Protein AF-A0A2J8UH70-F1 (afdb_monomer)

Secondary structure (DSSP, 8-state):
-----HHHHHHHHHHH-TTHHHHHHHHHHHHHHHHHHHHHHHHH-TT----SSS-SSGGGGS-TT---SPPTT-TT--S--S-----------

Solvent-accessible surface area (backbone atoms only — not comparable to full-atom values): 6284 Å² total; per-residue (Å²): 130,88,78,74,51,73,66,62,52,51,55,52,50,48,72,74,39,68,82,52,53,65,59,52,51,53,50,52,49,53,53,47,51,52,50,51,50,52,51,48,45,56,74,70,34,70,90,44,70,87,50,76,82,89,44,85,53,52,65,79,76,58,54,97,82,65,75,83,67,84,60,95,78,53,82,84,73,75,78,73,93,86,78,86,78,84,84,73,83,81,78,82,129

Nearest PDB structures (foldseek):
  8ugl-assembly1_4N  TM=6.925E-01  e=8.442E-05  Sus scrofa
  8ugn-assembly1_8N  TM=6.316E-01  e=5.935E-05  Sus scrofa

Structure (mmCIF, N/CA/C/O backbone):
data_AF-A0A2J8UH70-F1
#
_entry.id   AF-A0A2J8UH70-F1
#
loop_
_atom_site.group_PDB
_atom_site.id
_atom_site.type_symbol
_atom_site.label_atom_id
_atom_site.label_alt_id
_atom_site.label_comp_id
_atom_site.label_asym_id
_atom_site.label_entity_id
_atom_site.label_seq_id
_atom_site.pdbx_PDB_ins_code
_atom_site.Cartn_x
_atom_site.Cartn_y
_atom_site.Cartn_z
_atom_site.occupancy
_atom_site.B_iso_or_equiv
_atom_site.auth_seq_id
_atom_site.auth_comp_id
_atom_site.auth_asym_id
_atom_site.auth_atom_id
_atom_site.pdbx_PDB_model_num
ATOM 1 N N . MET A 1 1 ? 7.172 -11.532 34.795 1.00 46.16 1 MET A N 1
ATOM 2 C CA . MET A 1 1 ? 6.070 -10.752 34.185 1.00 46.16 1 MET A CA 1
ATOM 3 C C . MET A 1 1 ? 6.185 -10.878 32.672 1.00 46.16 1 MET A C 1
ATOM 5 O O . MET A 1 1 ? 7.137 -10.353 32.114 1.00 46.16 1 MET A O 1
ATOM 9 N N . ALA A 1 2 ? 5.310 -11.644 32.015 1.00 55.16 2 ALA A N 1
ATOM 10 C CA . ALA A 1 2 ? 5.390 -11.854 30.568 1.00 55.16 2 ALA A CA 1
ATOM 11 C C . ALA A 1 2 ? 5.087 -10.537 29.830 1.00 55.16 2 ALA A C 1
ATOM 13 O O . ALA A 1 2 ? 3.957 -10.044 29.854 1.00 55.16 2 ALA A O 1
ATOM 14 N N . GLY A 1 3 ? 6.116 -9.939 29.226 1.00 60.03 3 GLY A N 1
ATOM 15 C CA . GLY A 1 3 ? 5.989 -8.743 28.401 1.00 60.03 3 GLY A CA 1
ATOM 16 C C . GLY A 1 3 ? 5.125 -9.057 27.187 1.00 60.03 3 GLY A C 1
ATOM 17 O O . GLY A 1 3 ? 5.479 -9.887 26.356 1.00 60.03 3 GLY A O 1
ATOM 18 N N . ALA A 1 4 ? 3.953 -8.440 27.101 1.00 68.44 4 ALA A N 1
ATOM 19 C CA . ALA A 1 4 ? 3.073 -8.639 25.963 1.00 68.44 4 ALA A CA 1
ATOM 20 C C . ALA A 1 4 ? 3.703 -8.051 24.696 1.00 68.44 4 ALA A C 1
ATOM 22 O O . ALA A 1 4 ? 4.132 -6.897 24.698 1.00 68.44 4 ALA A O 1
ATOM 23 N N . SER A 1 5 ? 3.710 -8.834 23.618 1.00 84.06 5 SER A N 1
ATOM 24 C CA . SER A 1 5 ? 4.236 -8.427 22.316 1.00 84.06 5 SER A CA 1
ATOM 25 C C . SER A 1 5 ? 3.580 -7.135 21.814 1.00 84.06 5 SER A C 1
ATOM 27 O O . SER A 1 5 ? 2.403 -6.868 22.080 1.00 84.06 5 SER A O 1
ATOM 29 N N . LEU A 1 6 ? 4.338 -6.332 21.062 1.00 82.31 6 LEU A N 1
ATOM 30 C CA . LEU A 1 6 ? 3.888 -5.056 20.490 1.00 82.31 6 LEU A CA 1
ATOM 31 C C . LEU A 1 6 ? 2.543 -5.198 19.747 1.00 82.31 6 LEU A C 1
ATOM 33 O O . LEU A 1 6 ? 1.638 -4.384 19.929 1.00 82.31 6 LEU A O 1
ATOM 37 N N . GLY A 1 7 ? 2.363 -6.299 19.010 1.00 83.75 7 GLY A N 1
ATOM 38 C CA . GLY A 1 7 ? 1.104 -6.620 18.330 1.00 83.75 7 GLY A CA 1
ATOM 39 C C . GLY A 1 7 ? -0.078 -6.840 19.284 1.00 83.75 7 GLY A C 1
ATOM 40 O O . GLY A 1 7 ? -1.178 -6.350 19.036 1.00 83.75 7 GLY A O 1
ATOM 41 N N . ALA A 1 8 ? 0.140 -7.495 20.429 1.00 84.62 8 ALA A N 1
ATOM 42 C CA . ALA A 1 8 ? -0.903 -7.704 21.435 1.00 84.62 8 ALA A CA 1
ATOM 43 C C . ALA A 1 8 ? -1.312 -6.402 22.150 1.00 84.62 8 ALA A C 1
ATOM 45 O O . ALA A 1 8 ? -2.443 -6.284 22.631 1.00 84.62 8 ALA A O 1
ATOM 46 N N . ARG A 1 9 ? -0.405 -5.420 22.242 1.00 87.00 9 ARG A N 1
ATOM 47 C CA . ARG A 1 9 ? -0.704 -4.074 22.760 1.00 87.00 9 ARG A CA 1
ATOM 48 C C . ARG A 1 9 ? -1.539 -3.275 21.759 1.00 87.00 9 ARG A C 1
ATOM 50 O O . ARG A 1 9 ? -2.588 -2.755 22.132 1.00 87.00 9 ARG A O 1
ATOM 57 N N . PHE A 1 10 ? -1.132 -3.274 20.492 1.00 86.31 10 PHE A N 1
ATOM 58 C CA . PHE A 1 10 ? -1.829 -2.577 19.411 1.00 86.31 10 PHE A CA 1
ATOM 59 C C . PHE A 1 10 ? -3.257 -3.101 19.197 1.00 86.31 10 PHE A C 1
ATOM 61 O O . PHE A 1 10 ? -4.214 -2.329 19.180 1.00 86.31 10 PHE A O 1
ATOM 68 N N . TYR A 1 11 ? -3.432 -4.425 19.158 1.00 86.12 11 TYR A N 1
ATOM 69 C CA . TYR 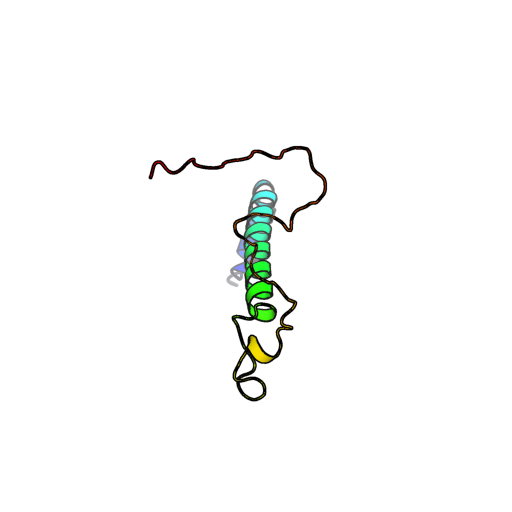A 1 11 ? -4.752 -5.050 19.044 1.00 86.12 11 TYR A CA 1
ATOM 70 C C . TYR A 1 11 ? -5.690 -4.668 20.199 1.00 86.12 11 TYR A C 1
ATOM 72 O O . TYR A 1 11 ? -6.871 -4.378 19.998 1.00 86.12 11 TYR A O 1
ATOM 80 N N . ARG A 1 12 ? -5.157 -4.621 21.427 1.00 87.25 12 ARG A N 1
ATOM 81 C CA . ARG A 1 12 ? -5.912 -4.199 22.612 1.00 87.25 12 ARG A CA 1
ATOM 82 C C . ARG A 1 12 ? -6.335 -2.729 22.519 1.00 87.25 12 ARG A C 1
ATOM 84 O O . ARG A 1 12 ? -7.432 -2.399 22.958 1.00 87.25 12 ARG A O 1
ATOM 91 N N . GLN A 1 13 ? -5.500 -1.875 21.933 1.00 87.25 13 GLN A N 1
ATOM 92 C CA . GLN A 1 13 ? -5.770 -0.449 21.743 1.00 87.25 13 GLN A CA 1
ATOM 93 C C . GLN A 1 13 ? -6.861 -0.200 20.693 1.00 87.25 13 GLN A C 1
ATOM 95 O O . GLN A 1 13 ? -7.770 0.588 20.947 1.00 87.25 13 GLN A O 1
ATOM 100 N N . ILE A 1 14 ? -6.843 -0.936 19.575 1.00 89.12 14 ILE A N 1
ATOM 101 C CA . ILE A 1 14 ? -7.900 -0.867 18.552 1.00 89.12 14 ILE A CA 1
ATOM 102 C C . ILE A 1 14 ? -9.252 -1.298 19.134 1.00 89.12 14 ILE A C 1
ATOM 104 O O . ILE A 1 14 ? -10.258 -0.630 18.915 1.00 89.12 14 ILE A O 1
ATOM 108 N N . LYS A 1 15 ? -9.286 -2.370 19.940 1.00 85.12 15 LYS A N 1
ATOM 109 C CA . LYS A 1 15 ? -10.521 -2.799 20.622 1.00 85.12 15 LYS A CA 1
ATOM 110 C C . LYS A 1 15 ? -11.031 -1.793 21.653 1.00 85.12 15 LYS A C 1
ATOM 112 O O . LYS A 1 15 ? -12.234 -1.706 21.865 1.00 85.12 15 LYS A O 1
ATOM 117 N N . ARG A 1 16 ? -10.128 -1.067 22.317 1.00 89.38 16 ARG A N 1
ATOM 118 C CA . ARG A 1 16 ? -10.475 -0.050 23.322 1.00 89.38 16 ARG A CA 1
ATOM 119 C C . ARG A 1 16 ? -11.101 1.196 22.679 1.00 89.38 16 ARG A C 1
ATOM 121 O O . ARG A 1 16 ? -11.918 1.847 23.321 1.00 89.38 16 ARG A O 1
ATOM 128 N N . HIS A 1 17 ? -10.734 1.512 21.435 1.00 87.88 17 HIS A N 1
ATOM 129 C CA . HIS A 1 17 ? -11.146 2.730 20.734 1.00 87.88 17 HIS A CA 1
ATOM 130 C C . HIS A 1 17 ? -11.669 2.415 19.319 1.00 87.88 17 HIS A C 1
ATOM 132 O O . HIS A 1 17 ? -10.921 2.523 18.342 1.00 87.88 17 HIS A O 1
ATOM 138 N N . PRO A 1 18 ? -12.962 2.071 19.171 1.00 84.31 18 PRO A N 1
ATOM 139 C CA . PR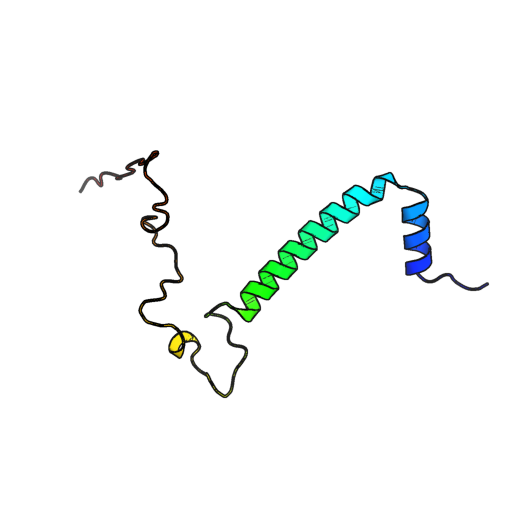O A 1 18 ? -13.524 1.652 17.885 1.00 84.31 18 PRO A CA 1
ATOM 140 C C . PRO A 1 18 ? -13.532 2.762 16.820 1.00 84.31 18 PRO A C 1
ATOM 142 O O . PRO A 1 18 ? -13.502 2.465 15.630 1.00 84.31 18 PRO A O 1
ATOM 145 N N . GLY A 1 19 ? -13.497 4.040 17.217 1.00 86.88 19 GLY A N 1
ATOM 146 C CA . GLY A 1 19 ? -13.447 5.177 16.286 1.00 86.88 19 GLY A CA 1
ATOM 147 C C . GLY A 1 19 ? -12.152 5.290 15.468 1.00 86.88 19 GLY A C 1
ATOM 148 O O . GLY A 1 19 ? -12.120 6.009 14.476 1.00 86.88 19 GLY A O 1
ATOM 149 N N . ILE A 1 20 ? -11.093 4.563 15.839 1.00 87.62 20 ILE A N 1
ATOM 150 C CA . ILE A 1 20 ? -9.797 4.586 15.136 1.00 87.62 20 ILE A CA 1
ATOM 151 C C . ILE A 1 20 ? -9.796 3.634 13.922 1.00 87.62 20 ILE A C 1
ATOM 153 O O . ILE A 1 20 ? -9.050 3.834 12.963 1.00 87.62 20 ILE A O 1
ATOM 157 N N . ILE A 1 21 ? -10.669 2.624 13.929 1.00 87.56 21 ILE A N 1
ATOM 158 C CA . ILE A 1 21 ? -10.810 1.614 12.871 1.00 87.56 21 ILE A CA 1
ATOM 159 C C . ILE A 1 21 ? -11.044 2.238 11.481 1.00 87.56 21 ILE A C 1
ATOM 161 O O . ILE A 1 21 ? -10.300 1.886 10.564 1.00 87.56 21 ILE A O 1
ATOM 165 N N . PRO A 1 22 ? -12.004 3.170 11.285 1.00 90.94 22 PRO A N 1
ATOM 166 C CA . PRO A 1 22 ? -12.236 3.766 9.968 1.00 90.94 22 PRO A CA 1
ATOM 167 C C . PRO A 1 22 ? -11.036 4.568 9.451 1.00 90.94 22 PRO A C 1
ATOM 169 O O . PRO A 1 22 ? -10.730 4.500 8.262 1.00 90.94 22 PRO A O 1
ATOM 172 N N . MET A 1 23 ? -10.307 5.276 10.322 1.00 90.06 23 MET A N 1
ATOM 173 C CA . MET A 1 23 ? -9.119 6.023 9.895 1.00 90.06 23 MET A CA 1
ATOM 174 C C . MET A 1 23 ? -7.973 5.099 9.478 1.00 90.06 23 MET A C 1
ATOM 176 O O . MET A 1 23 ? -7.381 5.310 8.421 1.00 90.06 23 MET A O 1
ATOM 180 N N . ILE A 1 24 ? -7.685 4.048 10.255 1.00 91.44 24 ILE A N 1
ATOM 181 C CA . ILE A 1 24 ? -6.665 3.057 9.876 1.00 91.44 24 ILE A CA 1
ATOM 182 C C . ILE A 1 24 ? -7.058 2.372 8.565 1.00 91.44 24 ILE A C 1
ATOM 184 O O . ILE A 1 24 ? -6.209 2.204 7.695 1.00 91.44 24 ILE A O 1
ATOM 188 N N . GLY A 1 25 ? -8.340 2.039 8.387 1.00 92.75 25 GLY A N 1
ATOM 189 C CA . GLY A 1 25 ? -8.849 1.452 7.149 1.00 92.75 25 GLY A CA 1
ATOM 190 C C . GLY A 1 25 ? -8.548 2.312 5.920 1.00 92.75 25 GLY A C 1
ATOM 191 O O . GLY A 1 25 ? -8.004 1.803 4.943 1.00 92.75 25 GLY A O 1
ATOM 192 N N . LEU A 1 26 ? -8.823 3.618 5.984 1.00 94.25 26 LEU A N 1
ATOM 193 C CA . LEU A 1 26 ? -8.543 4.551 4.886 1.00 94.25 26 LEU A CA 1
ATOM 194 C C . LEU A 1 26 ? -7.044 4.704 4.601 1.00 94.25 26 LEU A C 1
ATOM 196 O O . LEU A 1 26 ? -6.642 4.728 3.439 1.00 94.25 26 LEU A O 1
ATOM 200 N N . ILE A 1 27 ? -6.208 4.759 5.639 1.00 95.06 27 ILE A N 1
ATOM 201 C CA . ILE A 1 27 ? -4.750 4.864 5.482 1.00 95.06 27 ILE A CA 1
ATOM 202 C C . ILE A 1 27 ? -4.184 3.583 4.865 1.00 95.06 27 ILE A C 1
ATOM 204 O O . ILE A 1 27 ? -3.408 3.649 3.914 1.00 95.06 27 ILE A O 1
ATOM 208 N N . CYS A 1 28 ? -4.600 2.414 5.356 1.00 94.69 28 CYS A N 1
ATOM 209 C CA . CYS A 1 28 ? -4.197 1.129 4.792 1.00 94.69 28 CYS A CA 1
ATOM 210 C C . CYS A 1 28 ? -4.666 0.979 3.342 1.00 94.69 28 CYS A C 1
ATOM 212 O O . CYS A 1 28 ? -3.911 0.473 2.516 1.00 94.69 28 CYS A O 1
ATOM 214 N N . LEU A 1 29 ? -5.873 1.447 3.016 1.00 94.94 29 LEU A N 1
ATOM 215 C CA . LEU A 1 29 ? -6.387 1.444 1.650 1.00 94.94 29 LEU A CA 1
ATOM 216 C C . LEU A 1 29 ? -5.569 2.374 0.745 1.00 94.94 29 LEU A C 1
ATOM 218 O O . LEU A 1 29 ? -5.196 1.962 -0.350 1.00 94.94 29 LEU A O 1
ATOM 222 N N . GLY A 1 30 ? -5.240 3.586 1.201 1.00 95.44 30 GLY A N 1
ATOM 223 C CA . GLY A 1 30 ? -4.416 4.542 0.453 1.00 95.44 30 GLY A CA 1
ATOM 224 C C . GLY A 1 30 ? -2.971 4.073 0.253 1.00 95.44 30 GLY A C 1
ATOM 225 O O . GLY A 1 30 ? -2.441 4.124 -0.854 1.00 95.44 30 GLY A O 1
ATOM 226 N N . MET A 1 31 ? -2.333 3.551 1.301 1.00 96.00 31 MET A N 1
ATOM 227 C CA . MET A 1 31 ? -0.988 2.975 1.196 1.00 96.00 31 MET A CA 1
ATOM 228 C C . MET A 1 31 ? -0.984 1.704 0.342 1.00 96.00 31 MET A C 1
ATOM 230 O O . MET A 1 31 ? -0.080 1.505 -0.466 1.00 96.00 31 MET A O 1
ATOM 234 N N . GLY A 1 32 ? -2.005 0.858 0.493 1.00 96.00 32 GLY A N 1
ATOM 235 C CA . GLY A 1 32 ? -2.173 -0.358 -0.292 1.00 96.00 32 GLY A CA 1
ATOM 236 C C . GLY A 1 32 ? -2.376 -0.058 -1.774 1.00 96.00 32 GLY A C 1
ATOM 237 O O . GLY A 1 32 ? -1.719 -0.669 -2.610 1.00 96.00 32 GLY A O 1
ATOM 238 N N . SER A 1 33 ? -3.219 0.919 -2.116 1.00 93.38 33 SER A N 1
ATOM 239 C CA . SER A 1 33 ? -3.453 1.312 -3.509 1.00 93.38 33 SER A CA 1
ATOM 240 C C . SER A 1 33 ? -2.206 1.927 -4.151 1.00 93.38 33 SER A C 1
ATOM 242 O O . SER A 1 33 ? -1.871 1.567 -5.280 1.00 93.38 33 SER A O 1
ATOM 244 N N . ALA A 1 34 ? -1.461 2.762 -3.420 1.00 92.94 34 ALA A N 1
ATOM 245 C CA . ALA A 1 34 ? -0.184 3.300 -3.882 1.00 92.94 34 ALA A CA 1
ATOM 246 C C . ALA A 1 34 ? 0.853 2.189 -4.128 1.00 92.94 34 ALA A C 1
ATOM 248 O O . ALA A 1 34 ? 1.489 2.151 -5.183 1.00 92.94 34 ALA A O 1
ATOM 249 N N . ALA A 1 35 ? 0.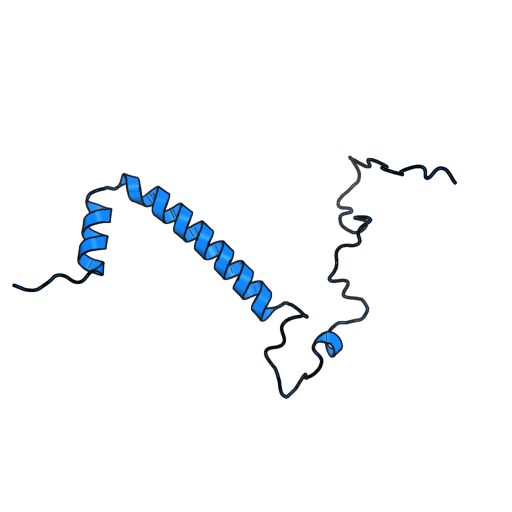984 1.239 -3.197 1.00 94.38 35 ALA A N 1
ATOM 250 C CA . ALA A 1 35 ? 1.891 0.103 -3.345 1.00 94.38 35 ALA A CA 1
ATOM 251 C C . ALA A 1 35 ? 1.498 -0.804 -4.523 1.00 94.38 35 ALA A C 1
ATOM 253 O O . ALA A 1 35 ? 2.361 -1.214 -5.297 1.00 94.38 35 ALA A O 1
ATOM 254 N N . LEU A 1 36 ? 0.202 -1.074 -4.706 1.00 93.38 36 LEU A N 1
ATOM 255 C CA . LEU A 1 36 ? -0.308 -1.842 -5.846 1.00 93.38 36 LEU A CA 1
ATOM 256 C C . LEU A 1 36 ? -0.044 -1.134 -7.179 1.00 93.38 36 LEU A C 1
ATOM 258 O O . LEU A 1 36 ? 0.293 -1.792 -8.164 1.00 93.38 36 LEU A O 1
ATOM 262 N N . TYR A 1 37 ? -0.165 0.194 -7.221 1.00 88.88 37 TYR A N 1
ATOM 263 C CA . TYR A 1 37 ? 0.151 0.972 -8.415 1.00 88.88 37 TYR A CA 1
ATOM 264 C C . TYR A 1 37 ? 1.641 0.895 -8.762 1.00 88.88 37 TYR A C 1
ATOM 266 O O . TYR A 1 37 ? 1.988 0.613 -9.909 1.00 88.88 37 TYR A O 1
ATOM 274 N N . LEU A 1 38 ? 2.521 1.053 -7.770 1.00 88.50 38 LEU A N 1
ATOM 275 C CA . LEU A 1 38 ? 3.963 0.886 -7.959 1.00 88.50 38 LEU A CA 1
ATOM 276 C C . LEU A 1 38 ? 4.324 -0.540 -8.382 1.00 88.50 38 LEU A C 1
ATOM 278 O O . LEU A 1 38 ? 5.153 -0.714 -9.268 1.00 88.50 38 LEU A O 1
ATOM 282 N N . LEU A 1 39 ? 3.672 -1.559 -7.817 1.00 89.75 39 LEU A N 1
ATOM 283 C CA . LEU A 1 39 ? 3.863 -2.954 -8.216 1.00 89.75 39 LEU A CA 1
ATOM 284 C C . LEU A 1 39 ? 3.429 -3.191 -9.670 1.00 89.75 39 LEU A C 1
ATOM 286 O O . LEU A 1 39 ? 4.147 -3.835 -10.433 1.00 89.75 39 LEU A O 1
ATOM 290 N N . ARG A 1 40 ? 2.279 -2.641 -10.084 1.00 87.19 40 ARG A N 1
ATOM 291 C CA . ARG A 1 40 ? 1.838 -2.682 -11.486 1.00 87.19 40 ARG A CA 1
ATOM 292 C C . ARG A 1 40 ? 2.873 -2.018 -12.390 1.00 87.19 40 ARG A C 1
ATOM 294 O O . ARG A 1 40 ? 3.204 -2.588 -13.428 1.00 87.19 40 ARG A O 1
ATOM 301 N N . LEU A 1 41 ? 3.347 -0.831 -12.013 1.00 84.88 41 LEU A N 1
ATOM 302 C CA . LEU A 1 41 ? 4.336 -0.081 -12.780 1.00 84.88 41 LEU A CA 1
ATOM 303 C C . LEU A 1 41 ? 5.635 -0.886 -12.894 1.00 84.88 41 LEU A C 1
ATOM 305 O O . LEU A 1 41 ? 6.125 -1.094 -13.995 1.00 84.88 41 LEU A O 1
ATOM 309 N N . ALA A 1 42 ? 6.132 -1.430 -11.789 1.00 83.50 42 ALA A N 1
ATOM 310 C CA . ALA A 1 42 ? 7.326 -2.258 -11.776 1.00 83.50 42 ALA A CA 1
ATOM 311 C C . ALA A 1 42 ? 7.208 -3.465 -12.718 1.00 83.50 42 ALA A C 1
ATOM 313 O O . ALA A 1 42 ? 8.151 -3.758 -13.440 1.00 83.50 42 ALA A O 1
ATOM 314 N N . LEU A 1 43 ? 6.070 -4.162 -12.736 1.00 79.38 43 LEU A N 1
ATOM 315 C CA . LEU A 1 43 ? 5.929 -5.415 -13.486 1.00 79.38 43 LEU A CA 1
ATOM 316 C C . LEU A 1 43 ? 5.545 -5.243 -14.960 1.00 79.38 43 LEU A C 1
ATOM 318 O O . LEU A 1 43 ? 5.821 -6.133 -15.759 1.00 79.38 43 LEU A O 1
ATOM 322 N N . ARG A 1 44 ? 4.836 -4.165 -15.314 1.00 72.12 44 ARG A N 1
ATOM 323 C CA . ARG A 1 44 ? 4.229 -3.997 -16.649 1.00 72.12 44 ARG A CA 1
ATOM 324 C C . ARG A 1 44 ? 4.713 -2.768 -17.409 1.00 72.12 44 ARG A C 1
ATOM 326 O O . ARG A 1 44 ? 4.223 -2.534 -18.510 1.00 72.12 44 ARG A O 1
ATOM 333 N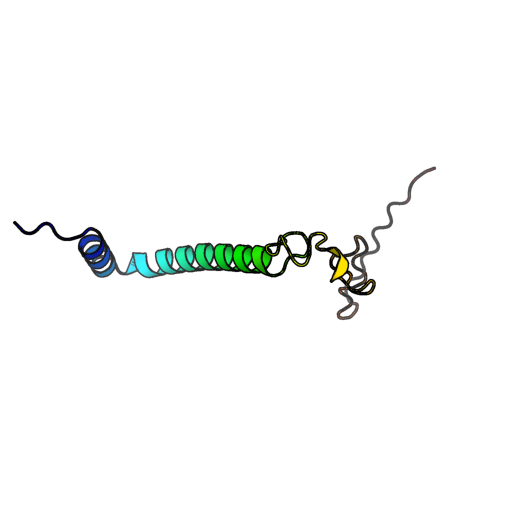 N . SER A 1 45 ? 5.607 -1.962 -16.841 1.00 70.44 45 SER A N 1
ATOM 334 C CA . SER A 1 45 ? 6.138 -0.812 -17.575 1.00 70.44 45 SER A CA 1
ATOM 335 C C . SER A 1 45 ? 7.209 -1.252 -18.562 1.00 70.44 45 SER A C 1
ATOM 337 O O . SER A 1 45 ? 8.096 -2.012 -18.176 1.00 70.44 45 SER A O 1
ATOM 339 N N . PRO A 1 46 ? 7.188 -0.730 -19.799 1.00 71.19 46 PRO A N 1
ATOM 340 C CA . PRO A 1 46 ? 8.237 -1.001 -20.776 1.00 71.19 46 PRO A CA 1
ATOM 341 C C . PRO A 1 46 ? 9.593 -0.420 -20.357 1.00 71.19 46 PRO A C 1
ATOM 343 O O . PRO A 1 46 ? 10.624 -0.908 -20.797 1.00 71.19 46 PRO A O 1
ATOM 346 N N . ASP A 1 47 ? 9.601 0.585 -19.478 1.00 69.50 47 ASP A N 1
ATOM 347 C CA . ASP A 1 47 ? 10.823 1.233 -18.991 1.00 69.50 47 ASP A CA 1
ATOM 348 C C . ASP A 1 47 ? 11.524 0.440 -17.866 1.00 69.50 47 ASP A C 1
ATOM 350 O O . ASP A 1 47 ? 12.645 0.765 -17.479 1.00 69.50 47 ASP A O 1
ATOM 354 N N . VAL A 1 48 ? 10.883 -0.606 -17.325 1.00 70.12 48 VAL A N 1
ATOM 355 C CA . VAL A 1 48 ? 11.406 -1.401 -16.203 1.00 70.12 48 VAL A CA 1
ATOM 356 C C . VAL A 1 48 ? 11.596 -2.853 -16.644 1.00 70.12 48 VAL A C 1
ATOM 358 O O . VAL A 1 48 ? 10.657 -3.645 -16.665 1.00 70.12 48 VAL A O 1
ATOM 361 N N . CYS A 1 49 ? 12.836 -3.222 -16.971 1.00 70.44 49 CYS A N 1
ATOM 362 C CA . CYS A 1 49 ? 13.201 -4.587 -17.360 1.00 70.44 49 CYS A CA 1
ATOM 363 C C . CYS A 1 49 ? 13.808 -5.363 -16.181 1.00 70.44 49 CYS A C 1
ATOM 365 O O . CYS A 1 49 ? 14.917 -5.069 -15.732 1.00 70.44 49 CYS A O 1
ATOM 367 N N . TRP A 1 50 ? 13.108 -6.399 -15.710 1.00 76.00 50 TRP A N 1
ATOM 368 C CA . TRP A 1 5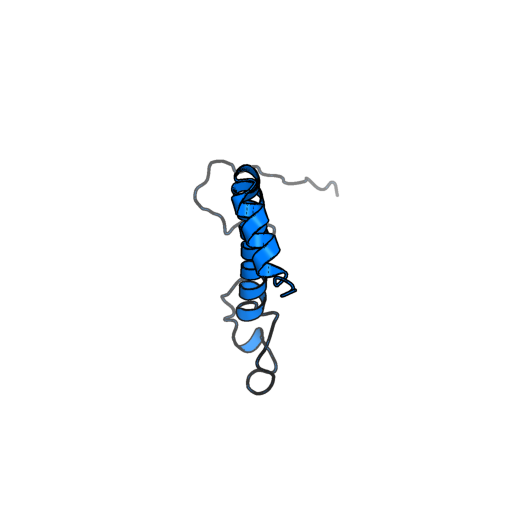0 ? 13.629 -7.337 -14.701 1.00 76.00 50 TRP A CA 1
ATOM 369 C C . TRP A 1 50 ? 14.461 -8.474 -15.309 1.00 76.00 50 TRP A C 1
ATOM 371 O O . TRP A 1 50 ? 15.261 -9.101 -14.614 1.00 76.00 50 TRP A O 1
ATOM 381 N N . ASP A 1 51 ? 14.295 -8.737 -16.606 1.00 71.25 51 ASP A N 1
ATOM 382 C CA . ASP A 1 51 ? 15.024 -9.773 -17.334 1.00 71.25 51 ASP A CA 1
ATOM 383 C C . ASP A 1 51 ? 16.301 -9.201 -17.962 1.00 71.25 51 ASP A C 1
ATOM 385 O O . ASP A 1 51 ? 16.285 -8.618 -19.043 1.00 71.25 51 ASP A O 1
ATOM 389 N N . ARG A 1 52 ? 17.428 -9.375 -17.265 1.00 71.00 52 ARG A N 1
ATOM 390 C CA . ARG A 1 52 ? 18.752 -8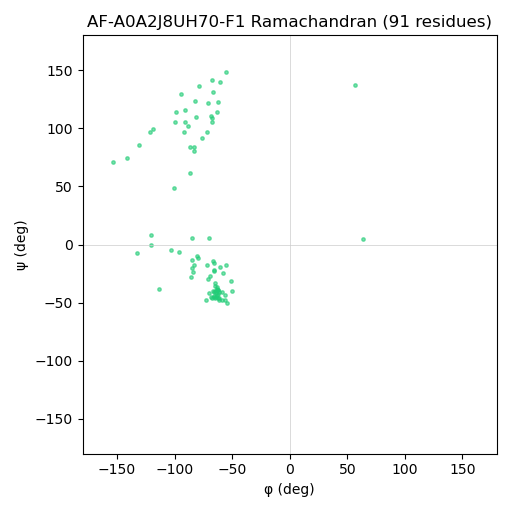.909 -17.713 1.00 71.00 52 ARG A CA 1
ATOM 391 C C . ARG A 1 52 ? 19.424 -9.809 -18.756 1.00 71.00 52 ARG A C 1
ATOM 393 O O . ARG A 1 52 ? 20.457 -9.411 -19.282 1.00 71.00 52 ARG A O 1
ATOM 400 N N . LYS A 1 53 ? 18.922 -11.027 -19.004 1.00 67.81 53 LYS A N 1
ATOM 401 C CA . LYS A 1 53 ? 19.650 -12.045 -19.791 1.00 67.81 53 LYS A CA 1
ATOM 402 C C . LYS A 1 53 ? 18.991 -12.378 -21.126 1.00 67.81 53 LYS A C 1
ATOM 404 O O . LYS A 1 53 ? 19.710 -12.574 -22.095 1.00 67.81 53 LYS A O 1
ATOM 409 N N . ASN A 1 54 ? 17.661 -12.437 -21.187 1.00 68.25 54 ASN A N 1
ATOM 410 C CA . ASN A 1 54 ? 16.935 -12.800 -22.410 1.00 68.25 54 ASN A CA 1
ATOM 411 C C . ASN A 1 54 ? 16.316 -11.598 -23.140 1.00 68.25 54 ASN A C 1
ATOM 413 O O . ASN A 1 54 ? 15.745 -11.773 -24.214 1.00 68.25 54 ASN A O 1
ATOM 417 N N . ASN A 1 55 ? 16.403 -10.385 -22.582 1.00 61.50 55 ASN A N 1
ATOM 418 C CA . ASN A 1 55 ? 15.887 -9.176 -23.226 1.00 61.50 55 ASN A CA 1
ATOM 419 C C . ASN A 1 55 ? 16.643 -7.913 -22.761 1.00 61.50 55 ASN A C 1
ATOM 421 O O . ASN A 1 55 ? 16.084 -7.108 -22.014 1.00 61.50 55 ASN A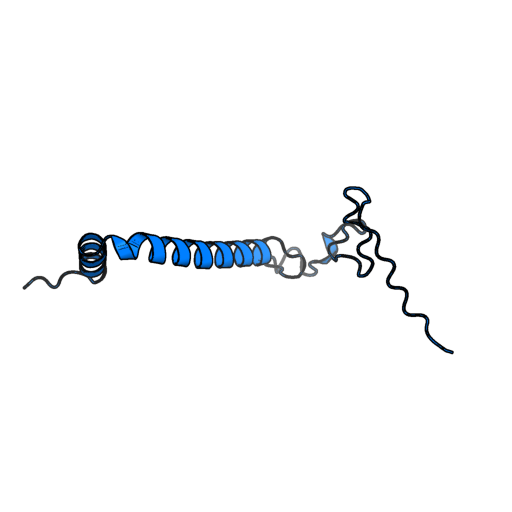 O 1
ATOM 425 N N . PRO A 1 56 ? 17.914 -7.733 -23.176 1.00 62.88 56 PRO A N 1
ATOM 426 C CA . PRO A 1 56 ? 18.738 -6.588 -22.767 1.00 62.88 56 PRO A CA 1
ATOM 427 C C . PRO A 1 56 ? 18.140 -5.235 -23.190 1.00 62.88 56 PRO A C 1
ATOM 429 O O . PRO A 1 56 ? 18.462 -4.207 -22.602 1.00 62.88 56 PRO A O 1
ATOM 432 N N . GLU A 1 57 ? 17.230 -5.254 -24.165 1.00 63.12 57 GLU A N 1
ATOM 433 C CA . GLU A 1 57 ? 16.585 -4.094 -24.761 1.00 63.12 57 GLU A CA 1
ATOM 434 C C . GLU A 1 57 ? 15.054 -4.186 -24.590 1.00 63.12 57 GLU A C 1
ATOM 436 O O . GLU A 1 57 ? 14.386 -4.874 -25.369 1.00 63.12 57 GLU A O 1
ATOM 441 N N . PRO A 1 58 ? 14.461 -3.540 -23.563 1.00 59.09 58 PRO A N 1
ATOM 442 C CA . PRO A 1 58 ? 13.027 -3.634 -23.261 1.00 59.09 58 PRO A CA 1
ATOM 443 C C . PRO A 1 58 ? 12.098 -3.376 -24.457 1.00 59.09 58 PRO A C 1
ATOM 445 O O . PRO A 1 58 ? 11.022 -3.968 -24.555 1.00 59.09 58 PRO A O 1
ATOM 448 N N . TRP A 1 59 ? 12.529 -2.519 -25.382 1.00 63.19 59 TRP A N 1
ATOM 449 C CA . TRP A 1 59 ? 11.758 -2.054 -26.531 1.00 63.19 59 TRP A CA 1
ATOM 450 C C . TRP A 1 59 ? 11.544 -3.097 -27.629 1.00 63.19 59 TRP A C 1
ATOM 452 O O . TRP A 1 59 ? 10.604 -2.945 -28.402 1.00 63.19 59 TRP A O 1
ATOM 462 N N . ASN A 1 60 ? 12.321 -4.185 -27.675 1.00 66.19 60 ASN A N 1
ATOM 463 C CA . ASN A 1 60 ? 12.140 -5.230 -28.694 1.00 66.19 60 ASN A CA 1
ATOM 464 C C . ASN A 1 60 ? 10.810 -5.992 -28.573 1.00 66.19 60 ASN A C 1
ATOM 466 O O . ASN A 1 60 ? 10.414 -6.686 -29.507 1.00 66.19 60 ASN A O 1
ATOM 470 N N . ARG A 1 61 ? 10.114 -5.889 -27.431 1.00 63.12 61 ARG A N 1
ATOM 471 C CA . ARG A 1 61 ? 8.803 -6.527 -27.221 1.00 63.12 61 ARG A CA 1
ATOM 472 C C . ARG A 1 61 ? 7.613 -5.606 -27.472 1.00 63.12 61 ARG A C 1
ATOM 474 O O . ARG A 1 61 ? 6.480 -6.078 -27.420 1.00 63.12 61 ARG A O 1
ATOM 481 N N . LEU A 1 62 ? 7.851 -4.320 -27.714 1.00 64.12 62 LEU A N 1
ATOM 482 C CA . LEU A 1 62 ? 6.797 -3.369 -28.045 1.00 64.12 62 LEU A CA 1
ATOM 483 C C . LEU A 1 62 ? 6.487 -3.484 -29.537 1.00 64.12 62 LEU A C 1
ATOM 485 O O . LEU A 1 62 ? 7.375 -3.329 -30.374 1.00 64.12 62 LEU A O 1
ATOM 489 N N . SER A 1 63 ? 5.226 -3.743 -29.882 1.00 61.16 63 SER A N 1
ATOM 490 C CA . SER A 1 63 ? 4.800 -3.635 -31.274 1.00 61.16 63 SER A CA 1
ATOM 491 C C . SER A 1 63 ? 4.854 -2.160 -31.691 1.00 61.16 63 SER A C 1
ATOM 493 O O . SER A 1 63 ? 4.453 -1.306 -30.900 1.00 61.16 63 SER A O 1
ATOM 495 N N . PRO A 1 64 ? 5.262 -1.808 -32.924 1.00 62.38 64 PRO A N 1
ATOM 496 C CA . PRO A 1 64 ? 5.207 -0.425 -33.415 1.00 62.38 64 PRO A CA 1
ATOM 497 C C . PRO A 1 64 ? 3.812 0.224 -33.328 1.00 62.38 64 PRO A C 1
ATOM 499 O O . PRO A 1 64 ? 3.692 1.443 -33.392 1.00 62.38 64 PRO A O 1
ATOM 502 N N . ASN A 1 65 ? 2.755 -0.585 -33.186 1.00 65.56 65 ASN A N 1
ATOM 503 C CA . ASN A 1 65 ? 1.377 -0.131 -32.977 1.00 65.56 65 ASN A CA 1
ATOM 504 C C . ASN A 1 65 ? 1.016 0.165 -31.505 1.00 65.56 65 ASN A C 1
ATOM 506 O O . ASN A 1 65 ? -0.020 0.784 -31.252 1.00 65.56 65 ASN A O 1
ATOM 510 N N . ASP A 1 66 ? 1.839 -0.245 -30.536 1.00 65.81 66 ASP A N 1
ATOM 511 C CA . ASP A 1 66 ? 1.578 -0.052 -29.107 1.00 65.81 66 ASP A CA 1
ATOM 512 C C . ASP A 1 66 ? 2.009 1.351 -28.663 1.00 65.81 66 ASP A C 1
ATOM 514 O O . ASP A 1 66 ? 3.070 1.580 -28.075 1.00 65.81 66 ASP A O 1
ATOM 518 N N . GLN A 1 67 ? 1.148 2.328 -28.939 1.00 65.88 67 GLN A N 1
ATOM 519 C CA . GLN A 1 67 ? 1.319 3.689 -28.446 1.00 65.88 67 GLN A CA 1
ATOM 520 C C . GLN A 1 67 ? 1.029 3.745 -26.936 1.00 65.88 67 GLN A C 1
ATOM 522 O O . GLN A 1 67 ? -0.115 3.876 -26.505 1.00 65.88 67 GLN A O 1
ATOM 527 N N . TYR A 1 68 ? 2.080 3.680 -26.120 1.00 63.59 68 TYR A N 1
ATOM 528 C CA . TYR A 1 68 ? 1.975 3.736 -24.655 1.00 63.59 68 TYR A CA 1
ATOM 529 C C . TYR A 1 68 ? 1.883 5.164 -24.086 1.00 63.59 68 TYR A C 1
ATOM 531 O O . TYR A 1 68 ? 1.473 5.355 -22.940 1.00 63.59 68 TYR A O 1
ATOM 539 N N . LYS A 1 69 ? 2.265 6.177 -24.875 1.00 66.12 69 LYS A N 1
ATOM 540 C CA . LYS A 1 69 ? 2.206 7.596 -24.497 1.00 66.12 69 LYS A CA 1
ATOM 541 C C . LYS A 1 69 ? 0.906 8.219 -24.980 1.00 66.12 69 LYS A C 1
ATOM 543 O O . LYS A 1 69 ? 0.590 8.146 -26.168 1.00 66.12 69 LYS A O 1
ATOM 548 N N . VAL A 1 70 ? 0.201 8.898 -24.080 1.00 73.31 70 VAL A N 1
ATOM 549 C CA . VAL A 1 70 ? -0.938 9.738 -24.459 1.00 73.31 70 VAL A CA 1
ATOM 550 C C . VAL A 1 70 ? -0.442 10.867 -25.377 1.00 73.31 70 VAL A C 1
ATOM 552 O O . VAL A 1 70 ? 0.480 11.589 -24.994 1.00 73.31 70 VAL A O 1
ATOM 555 N N . PRO A 1 71 ? -0.974 11.005 -26.606 1.00 71.69 71 PRO A N 1
ATOM 556 C CA . PRO A 1 71 ? -0.645 12.138 -27.459 1.00 71.69 71 PRO A CA 1
ATOM 557 C C . PRO A 1 71 ? -1.066 13.436 -26.771 1.00 71.69 71 PRO A C 1
ATOM 559 O O . PRO A 1 71 ? -2.142 13.493 -26.176 1.00 71.69 71 PRO A O 1
ATOM 562 N N . LEU A 1 72 ? -0.237 14.475 -26.878 1.00 67.19 72 LEU A N 1
ATOM 563 C CA . LEU A 1 72 ? -0.513 15.795 -26.296 1.00 67.19 72 LEU A CA 1
ATOM 564 C C . LEU A 1 72 ? -1.835 16.400 -26.804 1.00 67.19 72 LEU A C 1
ATOM 566 O O . LEU A 1 72 ? -2.452 17.203 -26.118 1.00 67.19 72 LEU A O 1
ATOM 570 N N . ASP A 1 73 ? -2.272 15.967 -27.986 1.00 68.44 73 ASP A N 1
ATOM 571 C CA . ASP A 1 73 ? -3.497 16.394 -28.664 1.00 68.44 73 ASP A CA 1
ATOM 572 C C . ASP A 1 73 ? -4.757 15.622 -28.206 1.00 68.44 73 ASP A C 1
ATOM 574 O O . ASP A 1 73 ? -5.839 15.757 -28.767 1.00 68.44 73 ASP A O 1
ATOM 578 N N . GLY A 1 74 ? -4.645 14.747 -27.196 1.00 58.25 74 GLY A N 1
ATOM 579 C CA . GLY A 1 74 ? -5.795 14.072 -26.576 1.00 58.25 74 GLY A CA 1
ATOM 580 C C . GLY A 1 74 ? -6.598 13.136 -27.496 1.00 58.25 74 GLY A C 1
ATOM 581 O O . GLY A 1 74 ? -7.591 12.548 -27.064 1.00 58.25 74 GLY A O 1
ATOM 582 N N . SER A 1 75 ? -6.162 12.924 -28.740 1.00 58.41 75 SER A N 1
ATOM 583 C CA . SER A 1 75 ? -6.979 12.392 -29.843 1.00 58.41 75 SER A CA 1
ATOM 584 C C . SER A 1 75 ? -7.373 10.912 -29.724 1.00 58.41 75 SER A C 1
ATOM 586 O O . SER A 1 75 ? -7.957 10.353 -30.649 1.00 58.41 75 SER A O 1
ATOM 588 N N . ARG A 1 76 ? -7.058 10.241 -28.607 1.00 54.91 76 ARG A N 1
ATOM 589 C CA . ARG A 1 76 ? -7.437 8.837 -28.354 1.00 54.91 76 ARG A CA 1
ATOM 590 C C . ARG A 1 76 ? -8.298 8.612 -27.110 1.00 54.91 76 ARG A C 1
ATOM 592 O O . ARG A 1 76 ? -8.614 7.468 -26.808 1.00 54.91 76 ARG A O 1
ATOM 599 N N . VAL A 1 77 ? -8.774 9.679 -26.463 1.00 51.62 77 VAL A N 1
ATOM 600 C CA . VAL A 1 77 ? -9.926 9.616 -25.540 1.00 51.62 77 VAL A CA 1
ATOM 601 C C . VAL A 1 77 ? -11.175 10.124 -26.268 1.00 51.62 77 VAL A C 1
ATOM 603 O O . VAL A 1 77 ? -11.905 10.979 -25.786 1.00 51.62 77 VAL A O 1
ATOM 606 N N . ALA A 1 78 ? -11.429 9.620 -27.477 1.00 48.44 78 ALA A N 1
ATOM 607 C CA . ALA A 1 78 ? -12.669 9.898 -28.196 1.00 48.44 78 ALA A CA 1
ATOM 608 C C . ALA A 1 78 ? -13.755 8.889 -27.783 1.00 48.44 78 ALA A C 1
ATOM 610 O O . ALA A 1 78 ? -14.263 8.124 -28.598 1.00 48.44 78 ALA A O 1
ATOM 611 N N . LEU A 1 79 ? -14.117 8.884 -26.498 1.00 44.84 79 LEU A N 1
ATOM 612 C CA . LEU A 1 79 ? -15.436 8.414 -26.074 1.00 44.84 79 LEU A CA 1
ATOM 613 C C . LEU A 1 79 ? 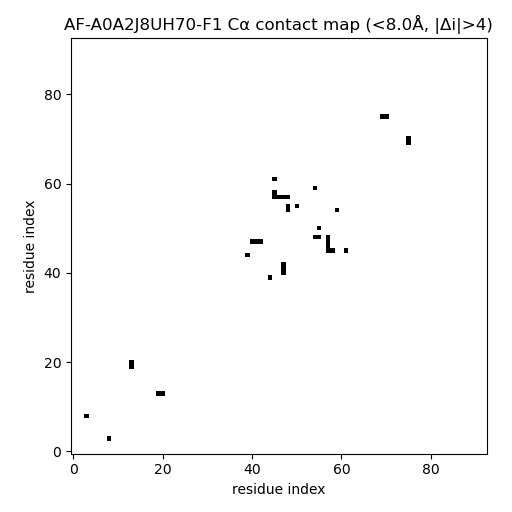-16.398 9.594 -26.251 1.00 44.84 79 LEU A C 1
ATOM 615 O O . LEU A 1 79 ? -16.635 10.335 -25.312 1.00 44.84 79 LEU A O 1
ATOM 619 N N . HIS A 1 80 ? -16.899 9.752 -27.479 1.00 43.91 80 HIS A N 1
ATOM 620 C CA . HIS A 1 80 ? -17.999 10.635 -27.897 1.00 43.91 80 HIS A CA 1
ATOM 621 C C . HIS A 1 80 ? -17.897 12.159 -27.603 1.00 43.91 80 HIS A C 1
ATOM 623 O O . HIS A 1 80 ? -17.533 12.597 -26.515 1.00 43.91 80 HIS A O 1
ATOM 629 N N . PRO A 1 81 ? -18.269 13.021 -28.570 1.00 52.41 81 PRO A N 1
ATOM 630 C CA . PRO A 1 81 ? -17.998 14.449 -28.509 1.00 52.41 81 PRO A CA 1
ATOM 631 C C . PRO A 1 81 ? -19.158 15.197 -27.844 1.00 52.41 81 PRO A C 1
ATOM 633 O O . PRO A 1 81 ? -20.251 15.259 -28.396 1.00 52.41 81 PRO A O 1
ATOM 636 N N . LEU A 1 82 ? -18.934 15.821 -26.690 1.00 43.97 82 LEU A N 1
ATOM 637 C CA . LEU A 1 82 ? -19.814 16.906 -26.218 1.00 43.97 82 LEU A CA 1
ATOM 638 C C . LEU A 1 82 ? -19.056 18.138 -25.720 1.00 43.97 82 LEU A C 1
ATOM 640 O O . LEU A 1 82 ? -19.668 19.167 -25.456 1.00 43.97 82 LEU A O 1
ATOM 644 N N . ILE A 1 83 ? -17.730 18.067 -25.609 1.00 51.53 83 ILE A N 1
ATOM 645 C CA . ILE A 1 83 ? -16.909 19.159 -25.083 1.00 51.53 83 ILE A CA 1
ATOM 646 C C . ILE A 1 83 ? -15.624 19.215 -25.917 1.00 51.53 83 ILE A C 1
ATOM 648 O O . ILE A 1 83 ? -14.565 18.755 -25.506 1.00 51.53 83 ILE A O 1
ATOM 652 N N . SER A 1 84 ? -15.740 19.730 -27.142 1.00 40.69 84 SER A N 1
ATOM 653 C CA . SER A 1 84 ? -14.590 20.188 -27.926 1.00 40.69 84 SER A CA 1
ATOM 654 C C . SER A 1 84 ? -14.359 21.656 -27.568 1.00 40.69 84 SER A C 1
ATOM 656 O O . SER A 1 84 ? -15.115 22.522 -27.996 1.00 40.69 84 SER A O 1
ATOM 658 N N . TRP A 1 85 ? -13.362 21.938 -26.729 1.00 46.44 85 TRP A N 1
ATOM 659 C CA . TRP A 1 85 ? -12.837 23.295 -26.562 1.00 46.44 85 TRP A CA 1
ATOM 660 C C . TRP A 1 85 ? -11.569 23.403 -27.399 1.00 46.44 85 TRP A C 1
ATOM 662 O O . TRP A 1 85 ? -10.530 22.846 -27.049 1.00 46.44 85 TRP A O 1
ATOM 672 N N . SER A 1 86 ? -11.673 24.092 -28.532 1.00 43.00 86 SER A N 1
ATOM 673 C CA . SER A 1 86 ? -10.551 24.384 -29.418 1.00 43.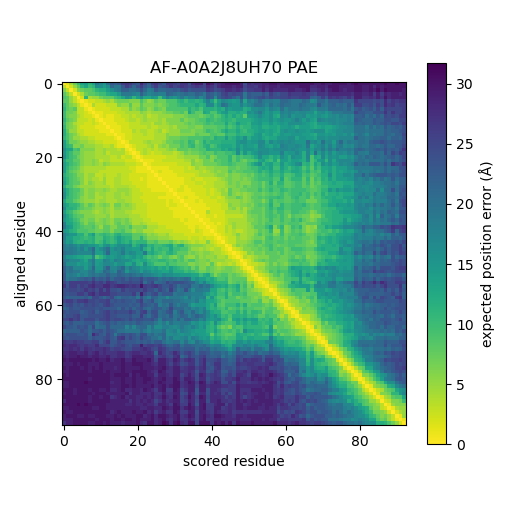00 86 SER A CA 1
ATOM 674 C C . SER A 1 86 ? -9.689 25.500 -28.820 1.00 43.00 86 SER A C 1
ATOM 676 O O . SER A 1 86 ? -9.932 26.683 -29.060 1.00 43.00 86 SER A O 1
ATOM 678 N N . TRP A 1 87 ? -8.666 25.144 -28.050 1.00 49.47 87 TRP A N 1
ATOM 679 C CA . TRP A 1 87 ? -7.598 26.081 -27.703 1.00 49.47 87 TRP A CA 1
ATOM 680 C C . TRP A 1 87 ? -6.538 26.059 -28.804 1.00 49.47 87 TRP A C 1
ATOM 682 O O . TRP A 1 87 ? -5.537 25.360 -28.701 1.00 49.47 87 TRP A O 1
ATOM 692 N N . HIS A 1 88 ? -6.765 26.822 -29.873 1.00 52.22 88 HIS A N 1
ATOM 693 C CA . HIS A 1 88 ? -5.695 27.207 -30.793 1.00 52.22 88 HIS A CA 1
ATOM 694 C C . HIS A 1 88 ? -5.111 28.540 -30.303 1.00 52.22 88 HIS A C 1
ATOM 696 O O . HIS A 1 88 ? -5.769 29.572 -30.469 1.00 52.22 88 HIS A O 1
ATOM 702 N N . PRO A 1 89 ? -3.910 28.577 -29.694 1.00 48.88 89 PRO A N 1
ATOM 703 C CA . PRO A 1 89 ? -3.211 29.838 -29.519 1.00 48.88 89 PRO A CA 1
ATOM 704 C C . PRO A 1 89 ? -2.788 30.320 -30.912 1.00 48.88 89 PRO A C 1
ATOM 706 O O . PRO A 1 89 ? -1.968 29.694 -31.581 1.00 48.88 89 PRO A O 1
ATOM 709 N N . GLN A 1 90 ? -3.410 31.400 -31.381 1.00 53.91 90 GLN A N 1
ATOM 710 C CA . GLN A 1 90 ? -3.014 32.089 -32.607 1.00 53.91 90 GLN A CA 1
ATOM 711 C C . GLN A 1 90 ? -1.640 32.717 -32.350 1.00 53.91 90 GLN A C 1
ATOM 713 O O . GLN A 1 90 ? -1.540 33.682 -31.595 1.00 53.91 90 GLN A O 1
ATOM 718 N N . LEU A 1 91 ? -0.580 32.136 -32.911 1.00 52.38 91 LEU A N 1
ATOM 719 C CA . LEU A 1 91 ? 0.762 32.714 -32.854 1.00 52.38 91 LEU A CA 1
ATOM 720 C C . LEU A 1 91 ? 0.797 33.961 -33.756 1.00 52.38 91 LEU A C 1
ATOM 722 O O . LEU A 1 91 ? 0.518 33.831 -34.951 1.00 52.38 91 LEU A O 1
ATOM 726 N N . PRO A 1 92 ? 1.122 35.160 -33.241 1.00 53.72 92 PRO A N 1
ATOM 727 C CA . PRO A 1 92 ? 1.461 36.284 -34.095 1.00 53.72 92 PRO A CA 1
ATOM 728 C C . PRO A 1 92 ? 2.929 36.140 -34.521 1.00 53.72 92 PRO A C 1
ATOM 730 O O . PRO A 1 92 ? 3.806 36.266 -33.675 1.00 53.72 92 PRO A O 1
ATOM 733 N N . TYR A 1 93 ? 3.113 35.843 -35.814 1.00 50.19 93 TYR A N 1
ATOM 734 C CA . TYR A 1 93 ? 4.345 35.880 -36.629 1.00 50.19 93 TYR A CA 1
ATOM 735 C C . TYR A 1 93 ? 5.653 35.345 -36.011 1.00 50.19 93 TYR A C 1
ATOM 737 O O . TYR A 1 93 ? 6.273 36.001 -35.148 1.00 50.19 93 TYR A O 1
#

Mean predicted aligned error: 15.34 Å

Sequence (93 aa):
MAGASLGARFYRQIKRHPGIIPMIGLICLGMGSAALYLLRLALRSPDVCWDRKNNPEPWNRLSPNDQYKVPLDGSRVALHPLISWSWHPQLPY

Radius of gyration: 24.94 Å; Cα contacts (8 Å, |Δi|>4): 19; chains: 1; bounding box: 40×49×71 Å

pLDDT: mean 72.21, std 16.27, range [40.69, 96.0]

Foldseek 3Di:
DDDDDPVVVVVVVCVVDVVCVVVVVVVCVVVVVVVVVVVCCCPPPLVHDPDCDPPVHSCVPDDPPPPPDQPPVNVPPCPDDDDDDDPDPDDDD

InterPro domains:
  IPR010530 NADH-ubiquinone reductase complex 1 MLRQ subunit [PF06522] (15-68)
  IPR010530 NADH-ubiquinone reductase complex 1 MLRQ subunit [PTHR14256] (1-70)

Organism: Pongo abelii (NCBI:txid9601)